Protein AF-A0A419JVG5-F1 (afdb_monomer_lite)

Secondary structure (DSSP, 8-state):
-HHHHHHHHHHHHHHHHHHHHHHHHSPPP---HHHHSPPSTTS----TT-----TTHHHHHHHHHHHHHHHHHHHHHHH-TTSHHHHHHHHHHHHHHHHHHHHHHHT-

Structure (mmCIF, N/CA/C/O backbone):
data_AF-A0A419JVG5-F1
#
_entry.id   AF-A0A419JVG5-F1
#
loop_
_atom_site.group_PDB
_atom_site.id
_atom_site.type_symbol
_atom_site.label_atom_id
_atom_site.label_alt_id
_atom_site.label_comp_id
_atom_site.label_asym_id
_atom_site.label_entity_id
_atom_site.label_seq_id
_atom_site.pdbx_PDB_ins_code
_atom_site.Cartn_x
_atom_site.Cartn_y
_atom_site.Cartn_z
_atom_site.occupancy
_atom_site.B_iso_or_equiv
_atom_site.auth_seq_id
_atom_site.auth_comp_id
_atom_site.auth_asym_id
_atom_site.auth_atom_id
_atom_site.pdbx_PDB_model_num
ATOM 1 N N . MET A 1 1 ? 17.611 -16.808 0.669 1.00 61.19 1 MET A N 1
ATOM 2 C CA . MET A 1 1 ? 16.162 -17.122 0.659 1.00 61.19 1 MET A CA 1
ATOM 3 C C . MET A 1 1 ? 15.667 -17.485 2.057 1.00 61.19 1 MET A C 1
ATOM 5 O O . MET A 1 1 ? 14.679 -16.907 2.482 1.00 61.19 1 MET A O 1
ATOM 9 N N . THR A 1 2 ? 16.381 -18.339 2.801 1.00 82.81 2 THR A N 1
ATOM 10 C CA . THR A 1 2 ? 16.111 -18.653 4.222 1.00 82.81 2 THR A CA 1
ATOM 11 C C . THR A 1 2 ? 16.021 -17.414 5.113 1.00 82.81 2 THR A C 1
ATOM 13 O O . THR A 1 2 ? 15.032 -17.266 5.817 1.00 82.81 2 THR A O 1
ATOM 16 N N . GLU A 1 3 ? 16.975 -16.484 5.001 1.00 83.75 3 GLU A N 1
ATOM 17 C CA . GLU A 1 3 ? 17.015 -15.247 5.807 1.00 83.75 3 GLU A CA 1
ATOM 18 C C . GLU A 1 3 ? 15.797 -14.331 5.595 1.00 83.75 3 GLU A C 1
ATOM 20 O O . GLU A 1 3 ? 15.338 -13.649 6.504 1.00 83.75 3 GLU A O 1
ATOM 25 N N . MET A 1 4 ? 15.242 -14.317 4.381 1.00 85.50 4 MET A N 1
ATOM 26 C CA . MET A 1 4 ? 14.086 -13.477 4.054 1.00 85.50 4 MET A CA 1
ATOM 27 C C . MET A 1 4 ? 12.788 -14.104 4.573 1.00 85.50 4 MET A C 1
ATOM 29 O O . MET A 1 4 ? 11.904 -13.412 5.074 1.00 85.50 4 MET A O 1
ATOM 33 N N . VAL A 1 5 ? 12.695 -15.434 4.490 1.00 91.88 5 VAL A N 1
ATOM 34 C CA . VAL A 1 5 ? 11.569 -16.201 5.032 1.00 91.88 5 VAL A CA 1
ATOM 35 C C . VAL A 1 5 ? 11.576 -16.151 6.561 1.00 91.88 5 VAL A C 1
ATOM 37 O O . VAL A 1 5 ? 10.521 -15.954 7.160 1.00 91.88 5 VAL A O 1
ATOM 40 N N . SER A 1 6 ? 12.746 -16.260 7.200 1.00 90.38 6 SER A N 1
ATOM 41 C CA . SER A 1 6 ? 12.866 -16.158 8.658 1.00 90.38 6 SER A CA 1
ATOM 42 C C . SER A 1 6 ? 12.469 -14.770 9.161 1.00 90.38 6 SER A C 1
ATOM 44 O O . SER A 1 6 ? 11.696 -14.680 10.113 1.00 90.38 6 SER A O 1
ATOM 46 N N . ALA A 1 7 ? 12.900 -13.699 8.486 1.00 92.56 7 ALA A N 1
ATOM 47 C CA . ALA A 1 7 ? 12.500 -12.335 8.820 1.00 92.56 7 ALA A CA 1
ATOM 48 C C . ALA A 1 7 ? 10.977 -12.129 8.716 1.00 92.56 7 ALA A C 1
ATOM 50 O O . ALA A 1 7 ? 10.372 -11.562 9.626 1.00 92.56 7 ALA A O 1
ATOM 51 N N . LEU A 1 8 ? 10.338 -12.634 7.654 1.00 93.56 8 LEU A N 1
ATOM 52 C CA . LEU A 1 8 ? 8.886 -12.519 7.471 1.00 93.56 8 LEU A CA 1
ATOM 53 C C . LEU A 1 8 ? 8.118 -13.267 8.568 1.00 93.56 8 LEU A C 1
ATOM 55 O O . LEU A 1 8 ? 7.197 -12.706 9.165 1.00 93.56 8 LEU A O 1
ATOM 59 N N . ILE A 1 9 ? 8.522 -14.504 8.873 1.00 96.44 9 ILE A N 1
ATOM 60 C CA . ILE A 1 9 ? 7.919 -15.297 9.955 1.00 96.44 9 ILE A CA 1
ATOM 61 C C . ILE A 1 9 ? 8.054 -14.563 11.288 1.00 96.44 9 ILE A C 1
ATOM 63 O O . ILE A 1 9 ? 7.094 -14.504 12.053 1.00 96.44 9 ILE A O 1
ATOM 67 N N . LEU A 1 10 ? 9.221 -13.978 11.555 1.00 96.25 10 LEU A N 1
ATOM 68 C CA . LEU A 1 10 ? 9.499 -13.270 12.797 1.00 96.25 10 LEU A CA 1
ATOM 69 C C . LEU A 1 10 ? 8.618 -12.019 12.937 1.00 96.25 10 LEU A C 1
ATOM 71 O O . LEU A 1 10 ? 8.021 -11.823 13.993 1.00 96.25 10 LEU A O 1
ATOM 75 N N . VAL A 1 11 ? 8.454 -11.223 11.875 1.00 96.44 11 VAL A N 1
ATOM 76 C CA . VAL A 1 11 ? 7.560 -10.049 11.883 1.00 96.44 11 VAL A CA 1
ATOM 77 C C . VAL A 1 11 ? 6.114 -10.460 12.156 1.00 96.44 11 VAL A C 1
ATOM 79 O O . VAL A 1 11 ? 5.481 -9.907 13.055 1.00 96.44 11 VAL A O 1
ATOM 82 N N . VAL A 1 12 ? 5.604 -11.467 11.441 1.00 96.75 12 VAL A N 1
ATOM 83 C CA . VAL A 1 12 ? 4.231 -11.959 11.636 1.00 96.75 12 VAL A CA 1
ATOM 84 C C . VAL A 1 12 ? 4.043 -12.510 13.051 1.00 96.75 12 VAL A C 1
ATOM 86 O O . VAL A 1 12 ? 3.040 -12.208 13.701 1.00 96.75 12 VAL A O 1
ATOM 89 N N . ALA A 1 13 ? 5.017 -13.270 13.555 1.00 97.25 13 ALA A N 1
ATOM 90 C CA . ALA A 1 13 ? 4.985 -13.818 14.904 1.00 97.25 13 ALA A CA 1
ATOM 91 C C . ALA A 1 13 ? 4.961 -12.709 15.964 1.00 97.25 13 ALA A C 1
ATOM 93 O O . ALA 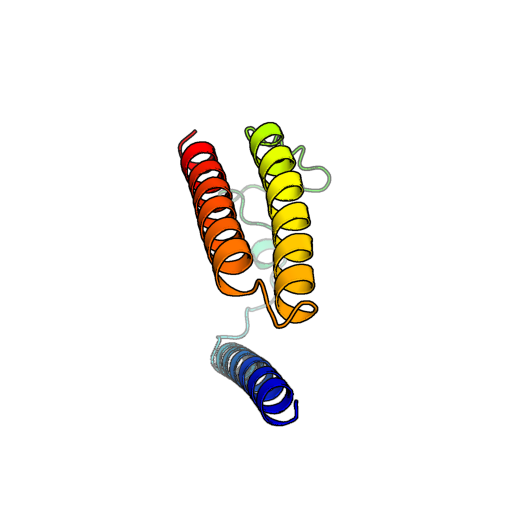A 1 13 ? 4.135 -12.761 16.873 1.00 97.25 13 ALA A O 1
ATOM 94 N N . ILE A 1 14 ? 5.801 -11.678 15.833 1.00 97.50 14 ILE A N 1
ATOM 95 C CA . ILE A 1 14 ? 5.811 -10.541 16.763 1.00 97.50 14 ILE A CA 1
ATOM 96 C C . ILE A 1 14 ? 4.478 -9.790 16.723 1.00 97.50 14 ILE A C 1
ATOM 98 O O . ILE A 1 14 ? 3.899 -9.541 17.781 1.00 97.50 14 ILE A O 1
ATOM 102 N N . SER A 1 15 ? 3.949 -9.463 15.541 1.00 96.50 15 SER A N 1
ATOM 103 C CA . SER A 1 15 ? 2.649 -8.787 15.423 1.00 96.50 15 SER A CA 1
ATOM 104 C C . SER A 1 15 ? 1.523 -9.601 16.063 1.00 96.50 15 SER A C 1
ATOM 106 O O . SER A 1 15 ? 0.676 -9.049 16.769 1.00 96.50 15 SER A O 1
ATOM 108 N N . PHE A 1 16 ? 1.541 -10.922 15.875 1.00 96.94 16 PHE A N 1
ATOM 109 C CA . PHE A 1 16 ? 0.578 -11.823 16.495 1.00 96.94 16 PHE A CA 1
ATOM 110 C C . PHE A 1 16 ? 0.715 -11.863 18.022 1.00 96.94 16 PHE A C 1
ATOM 112 O O . PHE A 1 16 ? -0.290 -11.811 18.732 1.00 96.94 16 PHE A O 1
ATOM 119 N N . LEU A 1 17 ? 1.944 -11.905 18.544 1.00 97.38 17 LEU A N 1
ATOM 120 C CA . LEU A 1 17 ? 2.196 -11.854 19.984 1.00 97.38 17 LEU A CA 1
ATOM 121 C C . LEU A 1 17 ? 1.705 -10.539 20.593 1.00 97.38 17 LEU A C 1
ATOM 123 O O . LEU A 1 17 ? 1.018 -10.573 21.611 1.00 97.38 17 LEU A O 1
ATOM 127 N N . ILE A 1 18 ? 1.983 -9.400 19.954 1.00 96.50 18 ILE A N 1
ATOM 128 C CA . ILE A 1 18 ? 1.488 -8.087 20.397 1.00 96.50 18 ILE A CA 1
ATOM 129 C C . ILE A 1 18 ? -0.043 -8.083 20.435 1.00 96.50 18 ILE A C 1
ATOM 131 O O . ILE A 1 18 ? -0.632 -7.666 21.433 1.00 96.50 18 ILE A O 1
ATOM 135 N N . TYR A 1 19 ? -0.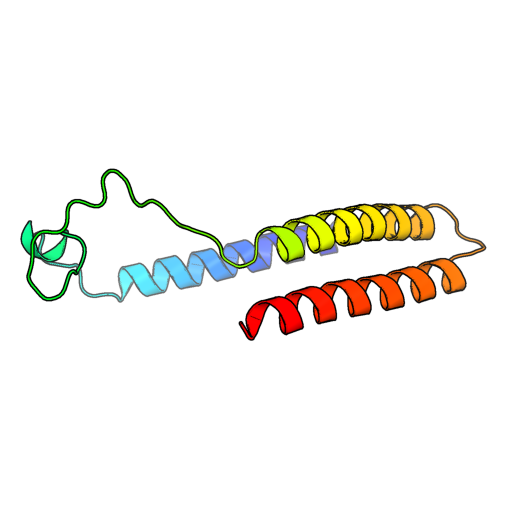695 -8.597 19.389 1.00 95.50 19 TYR A N 1
ATOM 136 C CA . TYR A 1 19 ? -2.152 -8.713 19.345 1.00 95.50 19 TYR A CA 1
ATOM 137 C C . TYR A 1 19 ? -2.699 -9.590 20.480 1.00 95.50 19 TYR A C 1
ATOM 139 O O . TYR A 1 19 ? -3.653 -9.207 21.158 1.00 95.50 19 TYR A O 1
ATOM 147 N N . MET A 1 20 ? -2.085 -10.750 20.726 1.00 95.62 20 MET A N 1
ATOM 148 C CA . MET A 1 20 ? -2.507 -11.674 21.780 1.00 95.62 20 MET A CA 1
ATOM 149 C C . MET A 1 20 ? -2.325 -11.081 23.176 1.00 95.62 20 MET A C 1
ATOM 151 O O . MET A 1 20 ? -3.234 -11.177 24.002 1.00 95.62 20 MET A O 1
ATOM 155 N N . VAL A 1 21 ? -1.189 -10.434 23.431 1.00 96.00 21 VAL A N 1
ATOM 156 C CA . VAL A 1 21 ? -0.906 -9.744 24.695 1.00 96.00 21 VAL A CA 1
ATOM 157 C C . VAL A 1 21 ? -1.891 -8.595 24.904 1.00 96.00 21 VAL A C 1
ATOM 159 O O . VAL A 1 21 ? -2.506 -8.510 25.966 1.00 96.00 21 VAL A O 1
ATOM 162 N N . GLY A 1 22 ? -2.128 -7.774 23.877 1.00 93.69 22 GLY A N 1
ATOM 163 C CA . GLY A 1 22 ? -3.120 -6.699 23.919 1.00 93.69 22 GLY A CA 1
ATOM 164 C C . GLY A 1 22 ? -4.531 -7.221 24.189 1.00 93.69 22 GLY A C 1
ATOM 165 O O . GLY A 1 22 ? -5.247 -6.674 25.022 1.00 93.69 22 GLY A O 1
ATOM 166 N N . ARG A 1 23 ? -4.917 -8.336 23.563 1.00 90.75 23 ARG A N 1
ATOM 167 C CA . ARG A 1 23 ? -6.212 -8.984 23.796 1.00 90.75 23 ARG A CA 1
ATOM 168 C C . ARG A 1 23 ? -6.343 -9.565 25.206 1.00 90.75 23 ARG A C 1
ATOM 170 O O . ARG A 1 23 ? -7.442 -9.544 25.753 1.00 90.75 23 ARG A O 1
ATOM 177 N N . LEU A 1 24 ? -5.265 -10.108 25.773 1.00 91.62 24 LEU A N 1
ATOM 178 C CA . LEU A 1 24 ? -5.274 -10.711 27.108 1.00 91.62 24 LEU A CA 1
ATOM 179 C C . LEU A 1 24 ? -5.296 -9.652 28.220 1.00 91.62 24 LEU A C 1
ATOM 181 O O . LEU A 1 24 ? -5.986 -9.842 29.218 1.00 91.62 24 LEU A O 1
ATOM 185 N N . LEU A 1 25 ? -4.557 -8.553 28.038 1.00 92.75 25 LEU A N 1
ATOM 186 C CA . LEU A 1 25 ? -4.509 -7.422 28.971 1.00 92.75 25 LEU A CA 1
ATOM 187 C C . LEU A 1 25 ? -5.749 -6.524 28.874 1.00 92.75 25 LEU A C 1
ATOM 189 O O . LEU A 1 25 ? -6.094 -5.856 29.847 1.00 92.75 25 LEU A O 1
ATOM 193 N N . SER A 1 26 ? -6.408 -6.486 27.713 1.00 87.81 26 SER A N 1
ATOM 194 C CA . SER A 1 26 ? -7.576 -5.633 27.505 1.00 87.81 26 SER A CA 1
ATOM 195 C C . SER A 1 26 ? -8.765 -6.086 28.366 1.00 87.81 26 SER A C 1
ATOM 197 O O . SER A 1 26 ? -9.072 -7.284 28.424 1.00 87.81 26 SER A O 1
ATOM 199 N N . PRO A 1 27 ? -9.472 -5.152 29.030 1.00 82.94 27 PRO A N 1
ATOM 200 C CA . PRO A 1 27 ? -10.670 -5.478 29.786 1.00 82.94 27 PRO A CA 1
ATOM 201 C C . PRO A 1 27 ? -11.725 -6.083 28.856 1.00 82.94 27 PRO A C 1
ATOM 203 O O . PRO A 1 27 ? -12.110 -5.489 27.848 1.00 82.94 27 PRO A O 1
ATOM 206 N N . LYS A 1 28 ? -12.218 -7.278 29.200 1.00 79.44 28 LYS A N 1
ATOM 207 C CA . LYS A 1 28 ? -13.275 -7.940 28.427 1.00 79.44 28 LYS A CA 1
ATOM 208 C C . LYS A 1 28 ? -14.528 -7.052 28.437 1.00 79.44 28 LYS A C 1
ATOM 210 O O . LYS A 1 28 ? -15.046 -6.780 29.523 1.00 79.44 28 LYS A O 1
ATOM 215 N N . PRO A 1 29 ? -15.039 -6.607 27.275 1.00 72.62 29 PRO A N 1
ATOM 216 C CA . PRO A 1 29 ? -16.235 -5.784 27.248 1.00 72.62 29 PRO A CA 1
ATOM 217 C C . PRO A 1 29 ? -17.432 -6.608 27.730 1.00 72.62 29 PRO A C 1
ATOM 219 O O . PRO A 1 29 ? -17.650 -7.738 27.291 1.00 72.62 29 PRO A O 1
ATOM 222 N N . VAL A 1 30 ? -18.218 -6.041 28.647 1.00 76.44 30 VAL A N 1
ATOM 223 C CA . VAL A 1 30 ? -19.524 -6.599 29.015 1.00 76.44 30 VAL A CA 1
ATOM 224 C C . VAL A 1 30 ? -20.413 -6.497 27.781 1.00 76.44 30 VAL A C 1
ATOM 226 O O . VAL A 1 30 ? -20.725 -5.379 27.357 1.00 76.44 30 VAL A O 1
ATOM 229 N N . LYS A 1 31 ? -20.792 -7.649 27.214 1.00 68.88 31 LYS A N 1
ATOM 230 C CA . LYS A 1 31 ? -21.692 -7.739 26.060 1.00 68.88 31 LYS A CA 1
ATOM 231 C C . LYS A 1 31 ? -22.994 -7.011 26.377 1.00 68.88 31 LYS A C 1
ATOM 233 O O . LYS A 1 31 ? -23.765 -7.46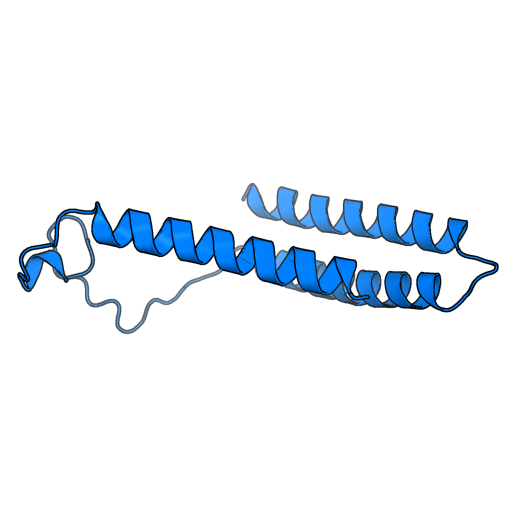1 27.215 1.00 68.88 31 LYS A O 1
ATOM 238 N N . ASN A 1 32 ? -23.189 -5.866 25.740 1.00 74.12 32 ASN A N 1
ATOM 239 C CA . ASN A 1 32 ? -24.427 -5.103 25.749 1.00 74.12 32 ASN A CA 1
ATOM 240 C C . ASN A 1 32 ? -24.687 -4.716 24.298 1.00 74.12 32 ASN A C 1
ATOM 242 O O . ASN A 1 32 ? -23.754 -4.257 23.636 1.00 74.12 32 ASN A O 1
ATOM 246 N N . GLU A 1 33 ? -25.921 -4.878 23.824 1.00 70.00 33 GLU A N 1
ATOM 247 C CA . GLU A 1 33 ? -26.291 -4.584 22.431 1.00 70.00 33 GLU A CA 1
ATOM 248 C C . GLU A 1 33 ? -25.911 -3.148 22.035 1.00 70.00 33 GLU A C 1
ATOM 250 O O . GLU A 1 33 ? -25.389 -2.922 20.947 1.00 70.00 33 GLU A O 1
ATOM 255 N N . ASP A 1 34 ? -26.039 -2.193 22.961 1.00 67.94 34 ASP A N 1
ATOM 256 C CA . ASP A 1 34 ? -25.660 -0.795 22.732 1.00 67.94 34 ASP A CA 1
ATOM 257 C C . ASP A 1 34 ? -24.136 -0.587 22.626 1.00 67.94 34 ASP A C 1
ATOM 259 O O . ASP A 1 34 ? -23.687 0.307 21.913 1.00 67.94 34 ASP A O 1
ATOM 263 N N . LYS A 1 35 ? -23.318 -1.425 23.285 1.00 68.50 35 LYS A N 1
ATOM 264 C CA . LYS A 1 35 ? -21.840 -1.356 23.230 1.00 68.50 35 LYS A CA 1
ATOM 265 C C . LYS A 1 35 ? -21.245 -2.090 22.029 1.00 68.50 35 LYS A C 1
ATOM 267 O O . LYS A 1 35 ? -20.118 -1.792 21.647 1.00 68.50 35 LYS A O 1
ATOM 272 N N . GLU A 1 36 ? -21.968 -3.066 21.482 1.00 73.69 36 GLU A N 1
ATOM 273 C CA . GLU A 1 36 ? -21.601 -3.751 20.235 1.00 73.69 36 GLU A CA 1
ATOM 274 C C . GLU A 1 36 ? -22.135 -3.010 18.996 1.00 73.69 36 GLU A C 1
ATOM 276 O O . GLU A 1 36 ? -21.687 -3.273 17.880 1.00 73.69 36 GLU A O 1
ATOM 281 N N . SER A 1 37 ? -23.059 -2.061 19.185 1.00 77.94 37 SER A N 1
ATOM 282 C CA . SER A 1 37 ? -23.549 -1.193 18.117 1.00 77.94 37 SER A CA 1
ATOM 283 C C . SER A 1 37 ? -22.491 -0.176 17.675 1.00 77.94 37 SER A C 1
ATOM 285 O O . SER A 1 37 ? -21.651 0.277 18.455 1.00 77.94 37 SER A O 1
ATOM 287 N N . SER A 1 38 ? -22.513 0.176 16.390 1.00 76.44 38 SER A N 1
ATOM 288 C CA . SER A 1 38 ? -21.568 1.141 15.835 1.00 76.44 38 SER A CA 1
ATOM 289 C C . SER A 1 38 ? -21.829 2.531 16.413 1.00 76.44 38 SER A C 1
ATOM 291 O O . SER A 1 38 ? -22.956 3.023 16.384 1.00 76.44 38 SER A O 1
ATOM 293 N N . TYR A 1 39 ? -20.777 3.175 16.920 1.00 80.19 39 TYR A N 1
ATOM 294 C CA . TYR A 1 39 ? -20.885 4.488 17.546 1.00 80.19 39 TYR A CA 1
ATOM 295 C C . TYR A 1 39 ? -21.353 5.543 16.533 1.00 80.19 39 TYR A C 1
ATOM 297 O O . TYR A 1 39 ? -20.644 5.852 15.577 1.00 80.19 39 TYR A O 1
ATOM 305 N N . ALA A 1 40 ? -22.532 6.120 16.764 1.00 80.75 40 ALA A N 1
ATOM 306 C CA . ALA A 1 40 ? -23.075 7.230 15.985 1.00 80.75 40 ALA A CA 1
ATOM 307 C C . ALA A 1 40 ? -23.658 8.306 16.911 1.00 80.75 40 ALA A C 1
ATOM 309 O O . ALA A 1 40 ? -24.843 8.616 16.869 1.00 80.75 40 ALA A O 1
ATOM 310 N N . CYS A 1 41 ? -22.813 8.854 17.796 1.00 80.19 41 CYS A N 1
ATOM 311 C CA . CYS A 1 41 ? -23.193 9.934 18.718 1.00 80.19 41 CYS A CA 1
ATOM 312 C C . CYS A 1 41 ? -24.428 9.598 19.592 1.00 80.19 41 CYS A C 1
ATOM 314 O O . CYS A 1 41 ? -25.241 10.462 19.901 1.00 80.19 41 CYS A O 1
ATOM 316 N N . GLY A 1 42 ? -24.587 8.323 19.970 1.00 81.00 42 GLY A N 1
ATOM 317 C CA . GLY A 1 42 ? -25.726 7.834 20.761 1.00 81.00 42 GLY A CA 1
ATOM 318 C C . GLY A 1 42 ? -26.973 7.449 19.954 1.00 81.00 42 GLY A C 1
ATOM 319 O O . GLY A 1 42 ? -27.917 6.919 20.536 1.00 81.00 42 GLY A O 1
ATOM 320 N N . GLU A 1 43 ? -26.982 7.655 18.636 1.00 79.12 43 GLU A N 1
ATOM 321 C CA . GLU A 1 43 ? -28.069 7.226 17.756 1.00 79.12 43 GLU A CA 1
ATOM 322 C C . GLU A 1 43 ? -27.795 5.845 17.139 1.00 79.12 43 GLU A C 1
ATOM 324 O O . GLU A 1 43 ? -26.650 5.448 16.914 1.00 79.12 43 GLU A O 1
ATOM 329 N N . LYS A 1 44 ? -28.859 5.079 16.864 1.00 78.88 44 LYS A N 1
ATOM 330 C CA . LYS A 1 44 ? -28.755 3.764 16.218 1.00 78.88 44 LYS A CA 1
ATOM 331 C C . LYS A 1 44 ? -28.567 3.951 14.714 1.00 78.88 44 LYS A C 1
ATOM 333 O O . LYS A 1 44 ? -29.540 4.061 13.973 1.00 78.88 44 LYS A O 1
ATOM 338 N N . ALA A 1 45 ? -27.319 3.978 14.259 1.00 74.69 45 ALA A N 1
ATOM 339 C CA . ALA A 1 45 ? -27.006 4.047 12.836 1.00 74.69 45 ALA A CA 1
ATOM 340 C C . ALA A 1 45 ? -26.968 2.648 12.197 1.00 74.69 45 ALA A C 1
ATOM 342 O O . ALA A 1 45 ? -26.166 1.795 12.582 1.00 74.69 45 ALA A O 1
ATOM 343 N N . ASP A 1 46 ? -27.816 2.423 11.187 1.00 75.06 46 ASP A N 1
ATOM 344 C CA . ASP A 1 46 ? -27.737 1.236 10.331 1.00 75.06 46 ASP A CA 1
ATOM 345 C C . ASP A 1 46 ? -26.814 1.512 9.135 1.00 75.06 46 ASP A C 1
ATOM 347 O O . ASP A 1 46 ? -27.183 2.158 8.152 1.00 75.06 46 ASP A O 1
ATOM 351 N N . PHE A 1 47 ? -25.587 0.999 9.215 1.00 71.94 47 PHE A N 1
ATOM 352 C CA . PHE A 1 47 ? -24.568 1.136 8.173 1.00 71.94 47 PHE A CA 1
ATOM 353 C C . PHE A 1 47 ? -24.713 0.120 7.027 1.00 71.94 47 PHE A C 1
ATOM 355 O O . PHE A 1 47 ? -23.777 -0.061 6.246 1.00 71.94 47 PHE A O 1
ATOM 362 N N . ARG A 1 48 ? -25.875 -0.534 6.867 1.00 72.44 48 ARG A N 1
ATOM 363 C CA . ARG A 1 48 ? -26.104 -1.584 5.853 1.00 72.44 48 ARG A CA 1
ATOM 364 C C . ARG A 1 48 ? -25.697 -1.192 4.424 1.00 72.44 48 ARG A C 1
ATOM 366 O O . ARG A 1 48 ? -25.393 -2.080 3.630 1.00 72.44 48 ARG A O 1
ATOM 373 N N . LYS A 1 49 ? -25.695 0.105 4.074 1.00 67.06 49 LYS A N 1
ATOM 374 C CA . LYS A 1 49 ? -25.241 0.620 2.766 1.00 67.06 49 LYS A CA 1
ATOM 375 C C . LYS A 1 49 ? -24.555 1.985 2.881 1.00 67.06 49 LYS A C 1
ATOM 377 O O . LYS A 1 49 ? -25.149 3.015 2.564 1.00 67.06 49 LYS A O 1
ATOM 382 N N . ILE A 1 50 ? -23.287 1.996 3.282 1.00 72.00 50 ILE A N 1
ATOM 383 C CA . ILE A 1 50 ? -22.456 3.202 3.189 1.00 72.00 50 ILE A CA 1
ATOM 384 C C . ILE A 1 50 ? -22.109 3.441 1.712 1.00 72.00 50 ILE A C 1
ATOM 386 O O . ILE A 1 50 ? -21.391 2.651 1.100 1.00 72.00 50 ILE A O 1
ATOM 390 N N . ARG A 1 51 ? -22.611 4.533 1.121 1.00 72.69 51 ARG A N 1
ATOM 391 C CA . ARG A 1 51 ? -22.085 5.041 -0.155 1.00 72.69 51 ARG A CA 1
ATOM 392 C C . ARG A 1 51 ? -20.849 5.877 0.137 1.00 72.69 51 ARG A C 1
ATOM 394 O O . ARG A 1 51 ? -20.961 7.045 0.493 1.00 72.69 51 ARG A O 1
ATOM 401 N N . ILE A 1 52 ? -19.682 5.256 0.005 1.00 73.62 52 ILE A N 1
ATOM 402 C CA . ILE A 1 52 ? -18.403 5.951 0.116 1.00 73.62 52 ILE A CA 1
ATOM 403 C C . ILE A 1 52 ? -18.119 6.617 -1.229 1.00 73.62 52 ILE A C 1
ATOM 405 O O . ILE A 1 52 ? -17.818 5.949 -2.218 1.00 73.62 52 ILE A O 1
ATOM 409 N N . THR A 1 53 ? -18.236 7.938 -1.274 1.00 74.81 53 THR A N 1
ATOM 410 C CA . THR A 1 53 ? -17.766 8.730 -2.410 1.00 74.81 53 THR A CA 1
ATOM 411 C C . THR A 1 53 ? -16.270 8.961 -2.220 1.00 74.81 53 THR A C 1
ATOM 413 O O . THR A 1 53 ? -15.897 9.808 -1.416 1.00 74.81 53 THR A O 1
ATOM 416 N N . MET A 1 54 ? -15.398 8.220 -2.915 1.00 72.44 54 MET A N 1
ATOM 417 C CA . MET A 1 54 ? -13.966 8.562 -2.876 1.00 72.44 54 MET A CA 1
ATOM 418 C C . MET A 1 54 ? -13.723 9.802 -3.743 1.00 72.44 54 MET A C 1
ATOM 420 O O . MET A 1 54 ? -13.974 9.802 -4.951 1.00 72.44 54 MET A O 1
ATOM 424 N N . SER A 1 55 ? -13.218 10.868 -3.139 1.00 75.00 55 SER A N 1
ATOM 425 C CA . SER A 1 55 ? -12.802 12.086 -3.842 1.00 75.00 55 SER A CA 1
ATOM 426 C C . SER A 1 55 ? -11.600 11.832 -4.766 1.00 75.00 55 SER A C 1
ATOM 428 O O . SER A 1 55 ? -11.496 12.429 -5.835 1.00 75.00 55 SER A O 1
ATOM 430 N N . LEU A 1 56 ? -10.742 10.866 -4.415 1.00 78.19 56 LEU A N 1
ATOM 431 C CA . LEU A 1 56 ? -9.407 10.681 -4.998 1.00 78.19 56 LEU A CA 1
ATOM 432 C C . LEU A 1 56 ? -9.260 9.470 -5.928 1.00 78.19 56 LEU A C 1
ATOM 434 O O . LEU A 1 56 ? -8.151 8.995 -6.171 1.00 78.19 56 LEU A O 1
ATOM 438 N N . HIS A 1 57 ? -10.357 8.972 -6.508 1.00 80.00 57 HIS A N 1
ATOM 439 C CA . HIS A 1 57 ? -10.309 7.803 -7.401 1.00 80.00 57 HIS A CA 1
ATOM 440 C C . HIS A 1 57 ? -9.303 7.960 -8.556 1.00 80.00 57 HIS A C 1
ATOM 442 O O . HIS A 1 57 ? -8.647 6.993 -8.930 1.00 80.00 57 HIS A O 1
ATOM 448 N N . LYS A 1 58 ? -9.153 9.170 -9.113 1.00 80.44 58 LYS A N 1
ATOM 449 C CA . LYS A 1 58 ? -8.206 9.430 -10.211 1.00 80.44 58 LYS A CA 1
ATOM 450 C C . LYS A 1 58 ? -6.752 9.226 -9.778 1.00 80.44 58 LYS A C 1
ATOM 452 O O . LYS A 1 58 ? -6.002 8.570 -10.490 1.00 80.44 58 LYS A O 1
ATOM 457 N N . TYR A 1 59 ? -6.379 9.740 -8.607 1.00 83.31 59 TYR A N 1
ATOM 458 C CA . TYR A 1 59 ? -5.033 9.584 -8.051 1.00 83.31 59 TYR A CA 1
ATOM 459 C C . TYR A 1 59 ? -4.720 8.117 -7.762 1.00 83.31 59 TYR A C 1
ATOM 461 O O . TYR A 1 59 ? -3.649 7.637 -8.121 1.00 83.31 59 TYR A O 1
ATOM 469 N N . LEU A 1 60 ? -5.690 7.379 -7.214 1.00 83.44 60 LEU A N 1
ATOM 470 C CA . LEU A 1 60 ? -5.544 5.948 -6.954 1.00 83.44 60 LEU A CA 1
ATOM 471 C C . LEU A 1 60 ? -5.289 5.153 -8.243 1.00 83.44 60 LEU A C 1
ATOM 473 O O . LEU A 1 60 ? -4.408 4.298 -8.269 1.00 83.44 60 LEU A O 1
ATOM 477 N N . VAL A 1 61 ? -6.007 5.455 -9.329 1.00 85.31 61 VAL A N 1
ATOM 478 C CA . VAL A 1 61 ? -5.783 4.795 -10.627 1.00 85.31 61 VAL A CA 1
ATOM 479 C C . VAL A 1 61 ? -4.376 5.082 -11.161 1.00 85.31 61 VAL A C 1
ATOM 481 O O . VAL A 1 61 ? -3.692 4.150 -11.581 1.00 85.31 61 VAL A O 1
ATOM 484 N N . TYR A 1 62 ? -3.910 6.334 -11.110 1.00 86.06 62 TYR A N 1
ATOM 485 C CA . TYR A 1 62 ? -2.552 6.672 -11.551 1.00 86.06 62 TYR A CA 1
ATOM 486 C C . TYR A 1 62 ? -1.471 6.014 -10.691 1.00 86.06 62 TYR A C 1
ATOM 488 O O . TYR A 1 62 ? -0.507 5.483 -11.240 1.00 86.06 62 TYR A O 1
ATOM 496 N N . PHE A 1 63 ? -1.657 5.984 -9.370 1.00 86.75 63 PHE A N 1
ATOM 497 C CA . PHE A 1 63 ? -0.759 5.287 -8.453 1.00 86.75 63 PHE A CA 1
ATOM 498 C C . PHE A 1 63 ? -0.629 3.802 -8.816 1.00 86.75 63 PHE A C 1
ATOM 500 O O . PHE A 1 63 ? 0.483 3.311 -8.960 1.00 86.75 63 PHE A O 1
ATOM 507 N N . VAL A 1 64 ? -1.742 3.101 -9.061 1.00 87.94 64 VAL A N 1
ATOM 508 C CA . VAL A 1 64 ? -1.724 1.669 -9.423 1.00 87.94 64 VAL A CA 1
ATOM 509 C C . VAL A 1 64 ? -0.999 1.413 -10.751 1.00 87.94 64 VAL A C 1
ATOM 511 O O . VAL A 1 64 ? -0.258 0.434 -10.885 1.00 87.94 64 VAL A O 1
ATOM 514 N N . ILE A 1 65 ? -1.176 2.288 -11.745 1.00 88.62 65 ILE A N 1
ATOM 515 C CA . ILE A 1 65 ? -0.478 2.171 -13.038 1.00 88.62 65 ILE A CA 1
ATOM 516 C C . ILE A 1 65 ? 1.033 2.368 -12.855 1.00 88.62 65 ILE A C 1
ATOM 518 O O . ILE A 1 65 ? 1.833 1.605 -13.406 1.00 88.62 65 ILE A O 1
ATOM 522 N N . LEU A 1 66 ? 1.437 3.369 -12.070 1.00 87.38 66 LEU A N 1
ATOM 523 C CA . LEU A 1 66 ? 2.849 3.621 -11.794 1.00 87.38 66 LEU A CA 1
ATOM 524 C C . LEU A 1 66 ? 3.468 2.487 -10.970 1.00 87.38 66 LEU A C 1
ATOM 526 O O . LEU A 1 66 ? 4.536 1.998 -11.331 1.00 87.38 66 LEU A O 1
ATOM 530 N N . ASP A 1 67 ? 2.786 2.026 -9.923 1.00 86.88 67 ASP A N 1
ATOM 531 C CA . ASP A 1 67 ? 3.246 0.965 -9.018 1.00 86.88 67 ASP A CA 1
ATOM 532 C C . ASP A 1 67 ? 3.427 -0.386 -9.731 1.00 86.88 67 ASP A C 1
ATOM 534 O O . ASP A 1 67 ? 4.460 -1.046 -9.607 1.00 86.88 67 ASP A O 1
ATOM 538 N N . SER A 1 68 ? 2.482 -0.767 -10.593 1.00 85.75 68 SER A N 1
ATOM 539 C CA . SER A 1 68 ? 2.640 -1.974 -11.418 1.00 85.75 68 SER A CA 1
ATOM 540 C C . SER A 1 68 ? 3.823 -1.871 -12.390 1.00 85.75 68 SER A C 1
ATOM 542 O O . SER A 1 68 ? 4.577 -2.833 -12.553 1.00 85.75 68 SER A O 1
ATOM 544 N N . SER A 1 69 ? 4.041 -0.697 -12.989 1.00 87.00 69 SER A N 1
ATOM 545 C CA . SER A 1 69 ? 5.193 -0.445 -13.868 1.00 87.00 69 SER A CA 1
ATOM 546 C C . SER A 1 69 ? 6.523 -0.503 -13.102 1.00 87.00 69 SER A C 1
ATOM 548 O O . SER A 1 69 ? 7.505 -1.063 -13.591 1.00 87.00 69 SER A O 1
ATOM 550 N N . LEU A 1 70 ? 6.543 0.025 -11.877 1.00 86.38 70 LEU A N 1
ATOM 551 C CA . LEU A 1 70 ? 7.671 -0.026 -10.947 1.00 86.38 70 LEU A CA 1
ATOM 552 C C . LEU A 1 70 ? 8.096 -1.457 -10.632 1.00 86.38 70 LEU A C 1
ATOM 554 O O . LEU A 1 70 ? 9.280 -1.781 -10.741 1.00 86.38 70 LEU A O 1
ATOM 558 N N . LEU A 1 71 ? 7.139 -2.325 -10.302 1.00 85.44 71 LEU A N 1
ATOM 559 C CA . LEU A 1 71 ? 7.423 -3.733 -10.034 1.00 85.44 71 LEU A CA 1
ATOM 560 C C . LEU A 1 71 ? 8.049 -4.423 -11.251 1.00 85.44 71 LEU A C 1
ATOM 562 O O . LEU A 1 71 ? 9.034 -5.145 -11.101 1.00 85.44 71 LEU A O 1
ATOM 566 N N . LEU A 1 72 ? 7.544 -4.160 -12.462 1.00 84.44 72 LEU A N 1
ATOM 567 C CA . LEU A 1 72 ? 8.122 -4.715 -13.691 1.00 84.44 72 LEU A CA 1
ATOM 568 C C . LEU A 1 72 ? 9.582 -4.290 -13.885 1.00 84.44 72 LEU A C 1
ATOM 570 O O . LEU A 1 72 ? 10.423 -5.124 -14.220 1.00 84.44 72 LEU A O 1
ATOM 574 N N . ILE A 1 73 ? 9.900 -3.019 -13.631 1.00 83.31 73 ILE A N 1
ATOM 575 C CA . ILE A 1 73 ? 11.271 -2.503 -13.735 1.00 83.31 73 ILE A CA 1
ATOM 576 C C . ILE A 1 73 ? 12.169 -3.100 -12.646 1.00 83.31 73 ILE A C 1
ATOM 578 O O . ILE A 1 73 ? 13.309 -3.460 -12.935 1.00 83.31 73 ILE A O 1
ATOM 582 N N . ALA A 1 74 ? 11.666 -3.263 -11.420 1.00 82.12 74 ALA A N 1
ATOM 583 C CA . ALA A 1 74 ? 12.409 -3.899 -10.333 1.00 82.12 74 ALA A CA 1
ATOM 584 C C . ALA A 1 74 ? 12.779 -5.352 -10.671 1.00 82.12 74 ALA A C 1
ATOM 586 O O . ALA A 1 74 ? 13.937 -5.752 -10.524 1.00 82.12 74 ALA A O 1
ATOM 587 N N . PHE A 1 75 ? 11.823 -6.131 -11.186 1.00 82.00 75 PHE A N 1
ATOM 588 C CA . PHE A 1 75 ? 12.082 -7.503 -11.627 1.00 82.00 75 PHE A CA 1
ATOM 589 C C . PHE A 1 75 ? 13.011 -7.557 -12.845 1.00 82.00 75 PHE A C 1
ATOM 591 O O . PHE A 1 75 ? 13.893 -8.416 -12.894 1.00 82.00 75 PHE A O 1
ATOM 598 N N . ALA A 1 76 ? 12.870 -6.630 -13.797 1.00 81.81 76 ALA A N 1
ATOM 599 C CA . ALA A 1 76 ? 13.776 -6.527 -14.939 1.00 81.81 76 ALA A CA 1
ATOM 600 C C . ALA A 1 76 ? 15.211 -6.209 -14.493 1.00 81.81 76 ALA A C 1
ATOM 602 O O . ALA A 1 76 ? 16.149 -6.866 -14.940 1.00 81.81 76 ALA A O 1
ATOM 603 N N . SER A 1 77 ? 15.389 -5.269 -13.560 1.00 78.31 77 SER A N 1
ATOM 604 C CA . SER A 1 77 ? 16.696 -4.965 -12.971 1.00 78.31 77 SER A CA 1
ATOM 605 C C . SER A 1 77 ? 17.321 -6.219 -12.362 1.00 78.31 77 SER A C 1
ATOM 607 O O . SER A 1 77 ? 18.468 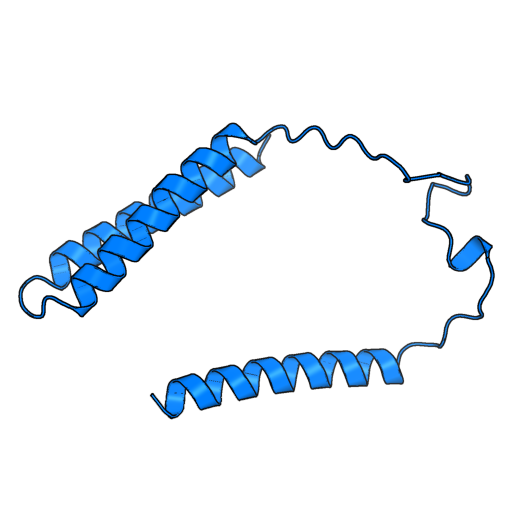-6.538 -12.650 1.00 78.31 77 SER A O 1
ATOM 609 N N . LEU A 1 78 ? 16.551 -6.985 -11.585 1.00 76.50 78 LEU A N 1
ATOM 610 C CA . LEU A 1 78 ? 17.049 -8.199 -10.942 1.00 76.50 78 LEU A CA 1
ATOM 611 C C . LEU A 1 78 ? 17.450 -9.298 -11.948 1.00 76.50 78 LEU A C 1
ATOM 613 O O . LEU A 1 78 ? 18.361 -10.077 -11.671 1.00 76.50 78 LEU A O 1
ATOM 617 N N . ALA A 1 79 ? 16.794 -9.357 -13.112 1.00 78.44 79 ALA A N 1
ATOM 618 C CA . ALA A 1 79 ? 17.062 -10.349 -14.154 1.00 78.44 79 ALA A CA 1
ATOM 619 C C . ALA A 1 79 ? 18.272 -10.007 -15.048 1.00 78.44 79 ALA A C 1
ATOM 621 O O . ALA A 1 79 ? 18.950 -10.916 -15.531 1.00 78.44 79 ALA A O 1
ATOM 622 N N . PHE A 1 80 ? 18.569 -8.722 -15.274 1.00 72.88 80 PHE A N 1
ATOM 623 C CA . PHE A 1 80 ? 19.637 -8.282 -16.182 1.00 72.88 80 PHE A CA 1
ATOM 624 C C . PHE A 1 80 ? 20.866 -7.771 -15.410 1.00 72.88 80 PHE A C 1
ATOM 626 O O . PHE A 1 80 ? 20.923 -6.618 -14.986 1.00 72.88 80 PHE A O 1
ATOM 633 N N . SER A 1 81 ? 21.901 -8.614 -15.268 1.00 65.00 81 SER A N 1
ATOM 634 C CA . SER A 1 81 ? 23.064 -8.319 -14.406 1.00 65.00 81 SER A CA 1
ATOM 635 C C . SER A 1 81 ? 23.909 -7.112 -14.850 1.00 65.00 81 SER A C 1
ATOM 637 O O . SER A 1 81 ? 24.587 -6.507 -14.021 1.00 65.00 81 SER A O 1
ATOM 639 N N . THR A 1 82 ? 23.875 -6.748 -16.134 1.00 63.81 82 THR A N 1
ATOM 640 C CA . THR A 1 82 ? 24.786 -5.776 -16.766 1.00 63.81 82 THR A CA 1
ATOM 641 C C . THR A 1 82 ? 24.268 -4.336 -16.821 1.00 63.81 82 THR A C 1
ATOM 643 O O . THR A 1 82 ? 25.081 -3.426 -16.952 1.00 63.81 82 THR A O 1
ATOM 646 N N . LEU A 1 83 ? 22.957 -4.092 -16.686 1.00 64.00 83 LEU A N 1
ATOM 647 C CA . LEU A 1 83 ? 22.353 -2.743 -16.759 1.00 64.00 83 LEU A CA 1
ATOM 648 C C . LEU A 1 83 ? 21.677 -2.297 -15.449 1.00 64.00 83 LEU A C 1
ATOM 650 O O . LEU A 1 83 ? 20.875 -1.365 -15.435 1.00 64.00 83 LEU A O 1
ATOM 654 N N . ASN A 1 84 ? 22.034 -2.941 -14.337 1.00 70.25 84 ASN A N 1
ATOM 655 C CA . ASN A 1 84 ? 21.412 -2.760 -13.025 1.00 70.25 84 ASN A CA 1
ATOM 656 C C . ASN A 1 84 ? 21.318 -1.304 -12.548 1.00 70.25 84 ASN A C 1
ATOM 658 O O . ASN A 1 84 ? 20.284 -0.899 -12.031 1.00 70.25 84 ASN A O 1
ATOM 662 N N . PHE A 1 85 ? 22.366 -0.494 -12.726 1.00 76.81 85 PHE A N 1
ATOM 663 C CA . PHE A 1 85 ? 22.395 0.847 -12.132 1.00 76.81 85 PHE A CA 1
ATOM 664 C C . PHE A 1 85 ? 21.354 1.799 -12.742 1.00 76.81 85 PHE A C 1
ATOM 666 O O . PHE A 1 85 ? 20.689 2.532 -12.015 1.00 76.81 85 PHE A O 1
ATOM 673 N N . LEU A 1 86 ? 21.177 1.771 -14.067 1.00 81.25 86 LEU A N 1
ATOM 674 C CA . LEU A 1 86 ? 20.259 2.681 -14.757 1.00 81.25 86 LEU A CA 1
ATOM 675 C C . LEU A 1 86 ? 18.794 2.290 -14.519 1.00 81.25 86 LEU A C 1
ATOM 677 O O . LEU A 1 86 ? 17.966 3.163 -14.266 1.00 81.25 86 LEU A O 1
ATOM 681 N N . TYR A 1 87 ? 18.482 0.989 -14.520 1.00 80.44 87 TYR A N 1
ATOM 682 C CA . TYR A 1 87 ? 17.146 0.498 -14.161 1.00 80.44 87 TYR A CA 1
ATOM 683 C C . TYR A 1 87 ? 16.805 0.763 -12.692 1.00 80.44 87 TYR A C 1
ATOM 685 O O . TYR A 1 87 ? 15.677 1.151 -12.397 1.00 80.44 87 TYR A O 1
ATOM 693 N N . LEU A 1 88 ? 17.775 0.633 -11.783 1.00 79.44 88 LEU A N 1
ATOM 694 C CA . LEU A 1 88 ? 17.595 0.943 -10.364 1.00 79.44 88 LEU A CA 1
ATOM 695 C C . LEU A 1 88 ? 17.369 2.444 -10.131 1.00 79.44 88 LEU A C 1
ATOM 697 O O . LEU A 1 88 ? 16.489 2.813 -9.355 1.00 79.44 88 LEU A O 1
ATOM 701 N N . LEU A 1 89 ? 18.098 3.313 -10.841 1.00 84.25 89 LEU A N 1
ATOM 702 C CA . LEU A 1 89 ? 17.874 4.762 -10.809 1.00 84.25 89 LEU A CA 1
ATOM 703 C C . LEU A 1 89 ? 16.468 5.121 -11.317 1.00 84.25 89 LEU A C 1
ATOM 705 O O . LEU A 1 89 ? 15.766 5.918 -10.696 1.00 84.25 89 LEU A O 1
ATOM 709 N N . LEU A 1 90 ? 16.047 4.511 -12.428 1.00 85.56 90 LEU A N 1
ATOM 710 C CA . LEU A 1 90 ? 14.734 4.740 -13.030 1.00 85.56 90 LEU A CA 1
ATOM 711 C C . LEU A 1 90 ? 13.603 4.242 -12.116 1.00 85.56 90 LEU A C 1
ATOM 713 O O . LEU A 1 90 ? 12.609 4.948 -11.938 1.00 85.56 90 LEU A O 1
ATOM 717 N N . TYR A 1 91 ? 13.778 3.078 -11.485 1.00 84.50 91 TYR A N 1
ATOM 718 C CA . TYR A 1 91 ? 12.876 2.566 -10.453 1.00 84.50 91 TYR A CA 1
ATOM 719 C C . TYR A 1 91 ? 12.742 3.553 -9.287 1.00 84.50 91 TYR A C 1
ATOM 721 O O . TYR A 1 91 ? 11.631 3.919 -8.917 1.00 84.50 91 TYR A O 1
ATOM 729 N N . LEU A 1 92 ? 13.860 4.041 -8.739 1.00 84.62 92 LEU A N 1
ATOM 730 C CA . LEU A 1 92 ? 13.837 4.974 -7.610 1.00 84.62 92 LEU A CA 1
ATOM 731 C C . LEU A 1 92 ? 13.099 6.278 -7.962 1.00 84.62 92 LEU A C 1
ATOM 733 O O . LEU A 1 9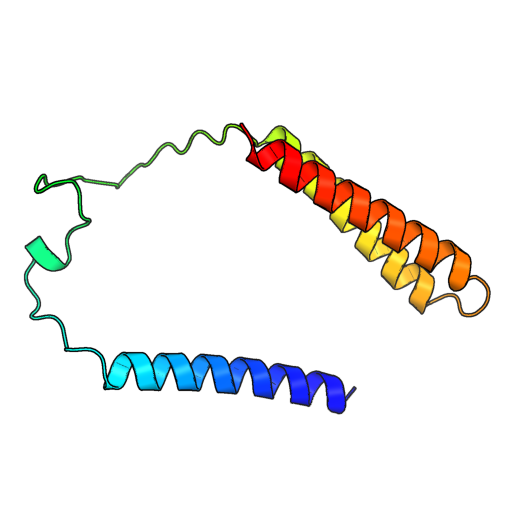2 ? 12.318 6.784 -7.158 1.00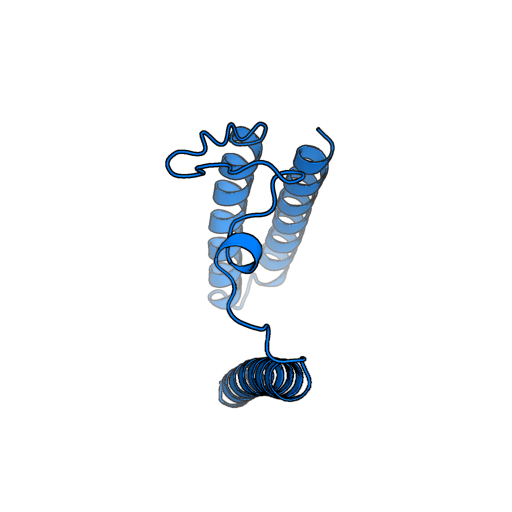 84.62 92 LEU A O 1
ATOM 737 N N . LEU A 1 93 ? 13.311 6.794 -9.176 1.00 88.50 93 LEU A N 1
ATOM 738 C CA . LEU A 1 93 ? 12.668 8.015 -9.661 1.00 88.50 93 LEU A CA 1
ATOM 739 C C . LEU A 1 93 ? 11.151 7.824 -9.801 1.00 88.50 93 LEU A C 1
ATOM 741 O O . LEU A 1 93 ? 10.380 8.621 -9.267 1.00 88.50 93 LEU A O 1
ATOM 745 N N . LEU A 1 94 ? 10.711 6.744 -10.452 1.00 87.50 94 LEU A N 1
ATOM 746 C CA . LEU A 1 94 ? 9.286 6.431 -10.579 1.00 87.50 94 LEU A CA 1
ATOM 747 C C . LEU A 1 94 ? 8.620 6.203 -9.214 1.00 87.50 94 LEU A C 1
ATOM 749 O O . LEU A 1 94 ? 7.479 6.620 -9.021 1.00 87.50 94 LEU A O 1
ATOM 753 N N . ALA A 1 95 ? 9.324 5.589 -8.258 1.00 85.25 95 ALA A N 1
ATOM 754 C CA . ALA A 1 95 ? 8.797 5.314 -6.923 1.00 85.25 95 ALA A CA 1
ATOM 755 C C . ALA A 1 95 ? 8.556 6.623 -6.166 1.00 85.25 95 ALA A C 1
ATOM 757 O O . ALA A 1 95 ? 7.536 6.786 -5.493 1.00 85.25 95 ALA A O 1
ATOM 758 N N . LEU A 1 96 ? 9.470 7.581 -6.334 1.00 87.06 96 LEU A N 1
ATOM 759 C CA . LEU A 1 96 ? 9.356 8.917 -5.767 1.00 87.06 96 LEU A CA 1
ATOM 760 C C . LEU A 1 96 ? 8.183 9.682 -6.399 1.00 87.06 96 LEU A C 1
ATOM 762 O O . LEU A 1 96 ? 7.368 10.232 -5.663 1.00 87.06 96 LEU A O 1
ATOM 766 N N . ILE A 1 97 ? 8.030 9.637 -7.730 1.00 88.56 97 ILE A N 1
ATOM 767 C CA . ILE A 1 97 ? 6.876 10.241 -8.426 1.00 88.56 97 ILE A CA 1
ATOM 768 C C . ILE A 1 97 ? 5.558 9.645 -7.918 1.00 88.56 97 ILE A C 1
ATOM 770 O O . ILE A 1 97 ? 4.631 10.388 -7.604 1.00 88.56 97 ILE A O 1
ATOM 774 N N . SER A 1 98 ? 5.476 8.316 -7.815 1.00 86.81 98 SER A N 1
ATOM 775 C CA . SER A 1 98 ? 4.273 7.624 -7.342 1.00 86.81 98 SER A CA 1
ATOM 776 C C . SER A 1 98 ? 3.922 8.022 -5.902 1.00 86.81 98 SER A C 1
ATOM 778 O O . SER A 1 98 ? 2.769 8.323 -5.593 1.00 86.81 98 SER A O 1
ATOM 780 N N . SER A 1 99 ? 4.936 8.115 -5.036 1.00 83.56 99 SER A N 1
ATOM 781 C CA . SER A 1 99 ? 4.775 8.541 -3.641 1.00 83.56 99 SER A CA 1
ATOM 782 C C . SER A 1 99 ? 4.314 9.996 -3.536 1.00 83.56 99 SER A C 1
ATOM 784 O O . SER A 1 99 ? 3.424 10.302 -2.747 1.00 83.56 99 SER A O 1
ATOM 786 N N . PHE A 1 100 ? 4.877 10.890 -4.352 1.00 86.00 100 PHE A N 1
ATOM 787 C CA . PHE A 1 100 ? 4.485 12.299 -4.383 1.00 86.00 100 PHE A CA 1
ATOM 788 C C . PHE A 1 100 ? 3.040 12.474 -4.865 1.00 86.00 100 PHE A C 1
ATOM 790 O O . PHE A 1 100 ? 2.270 13.201 -4.245 1.00 86.00 100 PHE A O 1
ATOM 797 N N . LEU A 1 101 ? 2.639 11.734 -5.904 1.00 86.19 101 LEU A N 1
ATOM 798 C CA . LEU A 1 101 ? 1.271 11.745 -6.426 1.00 86.19 101 LEU A CA 1
ATOM 799 C C . LEU A 1 101 ? 0.249 11.289 -5.373 1.00 86.19 101 LEU A C 1
ATOM 801 O O . LEU A 1 101 ? -0.857 11.826 -5.313 1.00 86.19 101 LEU A O 1
ATOM 805 N N . LEU A 1 102 ? 0.616 10.319 -4.530 1.00 82.00 102 LEU A N 1
ATOM 806 C CA . LEU A 1 102 ? -0.235 9.837 -3.442 1.00 82.00 102 LEU A CA 1
ATOM 807 C C . LEU A 1 102 ? -0.343 10.854 -2.294 1.00 82.00 102 LEU A C 1
ATOM 809 O O . LEU A 1 102 ? -1.424 11.011 -1.730 1.00 82.00 102 LEU A O 1
ATOM 813 N N . ILE A 1 103 ? 0.745 11.566 -1.983 1.00 82.81 103 ILE A N 1
ATOM 814 C CA . ILE A 1 103 ? 0.765 12.634 -0.969 1.00 82.81 103 ILE A CA 1
ATOM 815 C C . ILE A 1 103 ? -0.071 13.834 -1.425 1.00 82.81 103 ILE A C 1
ATOM 817 O O . ILE A 1 103 ? -0.917 14.298 -0.670 1.00 82.81 103 ILE A O 1
ATOM 821 N N . GLU A 1 104 ? 0.112 14.302 -2.660 1.00 80.81 104 GLU A N 1
ATOM 822 C CA . GLU A 1 104 ? -0.628 15.454 -3.193 1.00 80.81 104 GLU A CA 1
ATOM 823 C C . GLU A 1 104 ? -2.117 15.145 -3.391 1.00 80.81 104 GLU A C 1
ATOM 825 O O . GLU A 1 104 ? -2.969 16.005 -3.183 1.00 80.81 104 GLU A O 1
ATOM 830 N N . GLY A 1 105 ? -2.452 13.891 -3.714 1.00 68.06 105 GLY A N 1
ATOM 831 C CA . GLY A 1 105 ? -3.832 13.426 -3.647 1.00 68.06 105 GLY A CA 1
ATOM 832 C C . GLY A 1 105 ? -4.408 13.511 -2.228 1.00 68.06 105 GLY A C 1
ATOM 833 O O . GLY A 1 105 ? -5.574 13.833 -2.073 1.00 68.06 105 GLY A O 1
ATOM 834 N N . GLY A 1 106 ? -3.618 13.261 -1.183 1.00 63.66 106 GLY A N 1
ATOM 835 C CA . GLY A 1 106 ? -4.089 13.230 0.206 1.00 63.66 106 GLY A CA 1
ATOM 836 C C . GLY A 1 106 ? -4.409 14.587 0.847 1.00 63.66 106 GLY A C 1
ATOM 837 O O . GLY A 1 106 ? -5.035 14.597 1.904 1.00 63.66 106 GLY A O 1
ATOM 838 N N . GLU A 1 107 ? -4.005 15.711 0.246 1.00 61.84 107 GLU A N 1
ATOM 839 C CA . GLU A 1 107 ? -4.218 17.063 0.800 1.00 61.84 107 GLU A CA 1
ATOM 840 C C . GLU A 1 107 ? -5.522 17.750 0.324 1.00 61.84 107 GLU A C 1
ATOM 842 O O . GLU A 1 107 ? -5.707 18.947 0.553 1.00 61.84 107 GLU A O 1
ATOM 847 N N . GLN A 1 108 ? -6.438 17.011 -0.320 1.00 53.59 108 GLN A N 1
ATOM 848 C CA . GLN A 1 108 ? -7.770 17.483 -0.752 1.00 53.59 108 GLN A CA 1
ATOM 849 C C . GLN A 1 108 ? -8.908 16.875 0.071 1.00 53.59 108 GLN A C 1
ATOM 851 O O . GLN A 1 108 ? -9.835 17.641 0.421 1.00 53.59 108 GLN A O 1
#

Sequence (108 aa):
MTEMVSALILVVAISFLIYMVGRLLSPKPVKNEDKESSYACGEKADFRKIRITMSLHKYLVYFVILDSSLLLIAFASLAFSTLNFLYLLLYLLLALISSFLLIEGGEQ

pLDDT: mean 81.81, std 9.42, range [53.59, 97.5]

Radius of gyration: 22.39 Å; chains: 1; bounding box: 54×36×47 Å

Foldseek 3Di:
DVVVVVVVVVVVVVVVVVVVVCVVPDDDDDDDPQVPADDDPSDRDDVVDDPDDDPQPVLVVVLVVLVVVLVVLVVVLVVDVPCNPVSVVVSVVSVVVSVVSVVVSVVD